Protein AF-A0A942GTB9-F1 (afdb_monomer_lite)

Secondary structure (DSSP, 8-state):
--TTTSSS--HHHHHHHHH---S-TTS-S----HHHHHHTTSSS----HHHHHHHHHHHHHT--

Structure (mmCIF, N/CA/C/O backbone):
data_AF-A0A942GTB9-F1
#
_entry.id   AF-A0A942GTB9-F1
#
loop_
_atom_site.group_PDB
_atom_site.id
_atom_site.type_symbol
_atom_site.label_atom_id
_atom_site.label_alt_id
_atom_site.label_comp_id
_atom_site.label_asym_id
_atom_site.label_entity_id
_atom_site.label_seq_id
_atom_site.pdbx_PDB_ins_code
_atom_site.Cartn_x
_atom_site.Cartn_y
_atom_site.Cartn_z
_atom_site.occupancy
_atom_site.B_iso_or_equiv
_atom_site.auth_seq_id
_atom_site.auth_comp_id
_atom_site.auth_asym_id
_atom_site.auth_atom_id
_atom_site.pdbx_PDB_model_num
ATOM 1 N N . ARG A 1 1 ? -17.512 8.404 -2.701 1.00 76.06 1 ARG A N 1
ATOM 2 C CA . ARG A 1 1 ? -16.526 7.543 -2.005 1.00 76.06 1 ARG A CA 1
ATOM 3 C C . ARG A 1 1 ? -15.308 7.457 -2.915 1.00 76.06 1 ARG A C 1
ATOM 5 O O . ARG A 1 1 ? -15.416 6.817 -3.940 1.00 76.06 1 ARG A O 1
ATOM 12 N N . PHE A 1 2 ? -14.227 8.192 -2.643 1.00 93.00 2 PHE A N 1
ATOM 13 C CA . PHE A 1 2 ? -13.073 8.228 -3.557 1.00 93.00 2 PHE A CA 1
ATOM 14 C C . PHE A 1 2 ? -12.134 7.038 -3.323 1.00 93.00 2 PHE A C 1
ATOM 16 O O . PHE A 1 2 ? -11.930 6.247 -4.233 1.00 93.00 2 PHE A O 1
ATOM 23 N N . VAL A 1 3 ? -11.651 6.859 -2.088 1.00 93.44 3 VAL A N 1
ATOM 24 C CA . VAL A 1 3 ? -10.671 5.814 -1.732 1.00 93.44 3 VAL A CA 1
ATOM 25 C C . VAL A 1 3 ? -11.190 4.407 -2.043 1.00 93.44 3 VAL A C 1
ATOM 27 O O . VAL A 1 3 ? -10.561 3.683 -2.800 1.00 93.44 3 VAL A O 1
ATOM 30 N N . VAL A 1 4 ? -12.383 4.055 -1.552 1.00 95.19 4 VAL A N 1
ATOM 31 C CA . VAL A 1 4 ? -13.016 2.738 -1.786 1.00 95.19 4 VAL A CA 1
ATOM 32 C C . VAL A 1 4 ? -13.238 2.439 -3.276 1.00 95.19 4 VAL A C 1
ATOM 34 O O . VAL A 1 4 ? -13.213 1.288 -3.676 1.00 95.19 4 VAL A O 1
ATOM 37 N N . ASN A 1 5 ? -13.452 3.460 -4.112 1.00 96.88 5 ASN A N 1
ATOM 38 C CA . ASN A 1 5 ? -13.688 3.255 -5.544 1.00 96.88 5 ASN A CA 1
ATOM 39 C C . ASN A 1 5 ? -12.389 3.087 -6.348 1.00 96.88 5 ASN A C 1
ATOM 41 O O . ASN A 1 5 ? -12.451 2.671 -7.499 1.00 96.88 5 ASN A O 1
ATOM 45 N N . ASN A 1 6 ? -11.242 3.460 -5.776 1.00 96.38 6 ASN A N 1
ATOM 46 C CA . ASN A 1 6 ? -9.936 3.458 -6.444 1.00 96.38 6 ASN A CA 1
ATOM 47 C C . ASN A 1 6 ? -8.925 2.547 -5.729 1.00 96.38 6 ASN A C 1
ATOM 49 O O . ASN A 1 6 ? -7.724 2.670 -5.940 1.00 96.38 6 ASN A O 1
ATOM 53 N N . SER A 1 7 ? -9.397 1.673 -4.845 1.00 96.12 7 SER A N 1
ATOM 54 C CA . SER A 1 7 ? -8.580 0.688 -4.140 1.00 96.12 7 SER A CA 1
ATOM 55 C C . SER A 1 7 ? -9.425 -0.551 -3.853 1.00 96.12 7 SER A C 1
ATOM 57 O O . SER A 1 7 ? -10.637 -0.550 -4.071 1.00 96.12 7 SER A O 1
ATOM 59 N N . SER A 1 8 ? -8.791 -1.607 -3.361 1.00 96.88 8 SER A N 1
ATOM 60 C CA . SER A 1 8 ? -9.442 -2.887 -3.062 1.00 96.88 8 SER A CA 1
ATOM 61 C C . SER A 1 8 ? -10.002 -2.960 -1.633 1.00 96.88 8 SER A C 1
ATOM 63 O O . SER A 1 8 ? -10.483 -4.010 -1.208 1.00 96.88 8 SER A O 1
ATOM 65 N N . ILE A 1 9 ? -9.940 -1.867 -0.864 1.00 96.56 9 ILE A N 1
ATOM 66 C CA . ILE A 1 9 ? -10.459 -1.817 0.508 1.00 96.56 9 ILE A CA 1
ATOM 67 C C . ILE A 1 9 ? -11.992 -1.847 0.539 1.00 96.56 9 ILE A C 1
ATOM 69 O O . ILE A 1 9 ? -12.669 -1.156 -0.223 1.00 96.56 9 ILE A O 1
ATOM 73 N N . SER A 1 10 ? -12.565 -2.588 1.491 1.00 95.38 10 SER A N 1
ATOM 74 C CA . SER A 1 10 ? -14.011 -2.560 1.728 1.00 95.38 10 SER A CA 1
ATOM 75 C C . SER A 1 10 ? -14.460 -1.264 2.415 1.00 95.38 10 SER A C 1
ATOM 77 O O . SER A 1 10 ? -13.702 -0.609 3.136 1.00 95.38 10 SER A O 1
ATOM 79 N N . THR A 1 11 ? -15.730 -0.884 2.232 1.00 94.38 11 THR A N 1
ATOM 80 C CA . THR A 1 11 ? -16.281 0.318 2.889 1.00 94.38 11 THR A CA 1
ATOM 81 C C . THR A 1 11 ? -16.233 0.180 4.413 1.00 94.38 11 THR A C 1
ATOM 83 O O . THR A 1 11 ? -15.971 1.155 5.119 1.00 94.38 11 THR A O 1
ATOM 86 N N . GLU A 1 12 ? -16.480 -1.027 4.908 1.00 93.12 12 GLU A N 1
ATOM 87 C CA . GLU A 1 12 ? -16.482 -1.399 6.320 1.00 93.12 12 GLU A CA 1
ATOM 88 C C . GLU A 1 12 ? -15.074 -1.242 6.892 1.00 93.12 12 GLU A C 1
ATOM 90 O O . GLU A 1 12 ? -14.874 -0.478 7.833 1.00 93.12 12 GLU A O 1
ATOM 95 N N . ARG A 1 13 ? -14.072 -1.840 6.236 1.00 91.44 13 ARG A N 1
ATOM 96 C CA . ARG A 1 13 ? -12.680 -1.755 6.680 1.00 91.44 13 ARG A CA 1
ATOM 97 C C . ARG A 1 13 ? -12.153 -0.323 6.648 1.00 91.44 13 ARG A C 1
ATOM 99 O O . ARG A 1 13 ? -11.431 0.082 7.557 1.00 91.44 13 ARG A O 1
ATOM 106 N N . PHE A 1 14 ? -12.509 0.447 5.622 1.00 91.44 14 PHE A N 1
ATOM 107 C CA . PHE A 1 1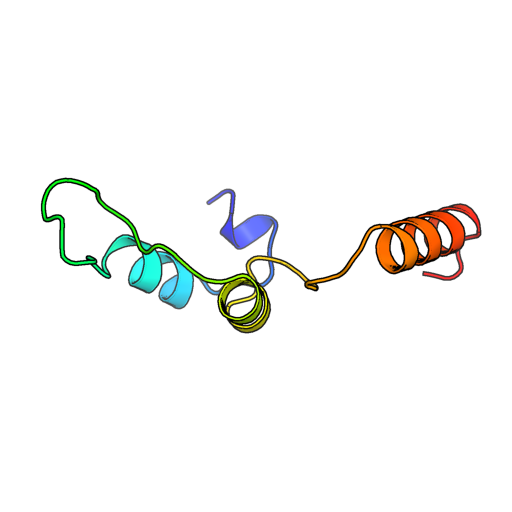4 ? -12.117 1.851 5.526 1.00 91.44 14 PHE A CA 1
ATOM 108 C C . PHE A 1 14 ? -12.716 2.685 6.666 1.00 91.44 14 PHE A C 1
ATOM 110 O O . PHE A 1 14 ? -12.021 3.509 7.256 1.00 91.44 14 PHE A O 1
AT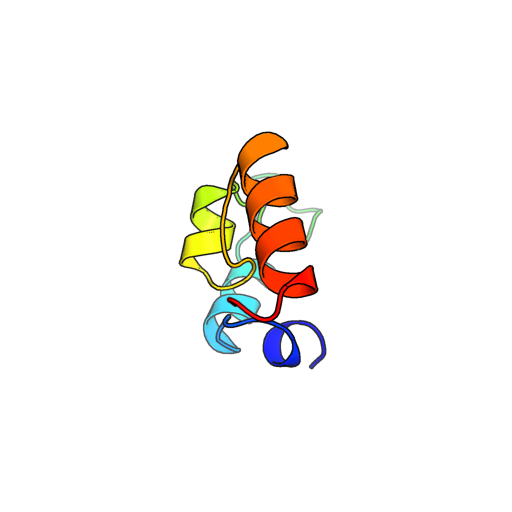OM 117 N N . ARG A 1 15 ? -13.981 2.437 7.029 1.00 89.19 15 ARG A N 1
ATOM 118 C CA . ARG A 1 15 ? -14.610 3.064 8.201 1.00 89.19 15 ARG A CA 1
ATOM 119 C C . ARG A 1 15 ? -13.927 2.661 9.497 1.00 89.19 15 ARG A C 1
ATOM 121 O O . ARG A 1 15 ? -13.607 3.545 10.285 1.00 89.19 15 ARG A O 1
ATOM 128 N N . ASP A 1 16 ? -13.633 1.381 9.686 1.00 88.50 16 ASP A N 1
ATOM 129 C CA . ASP A 1 16 ? -12.945 0.906 10.889 1.00 88.50 16 ASP A CA 1
ATOM 130 C C . ASP A 1 16 ? -11.598 1.612 11.096 1.00 88.50 16 ASP A C 1
ATOM 132 O O . ASP A 1 16 ? -11.264 1.979 12.219 1.00 88.50 16 ASP A O 1
ATOM 136 N N . LEU A 1 17 ? -10.838 1.850 10.020 1.00 87.62 17 LEU A N 1
ATOM 137 C CA . LEU A 1 17 ? -9.568 2.587 10.072 1.00 87.62 17 LEU A CA 1
ATOM 138 C C . LEU A 1 17 ? -9.737 4.080 10.396 1.00 87.62 17 LEU A C 1
ATOM 140 O O . LEU A 1 17 ? -8.842 4.683 10.981 1.00 87.62 17 LEU A O 1
ATOM 144 N N . MET A 1 18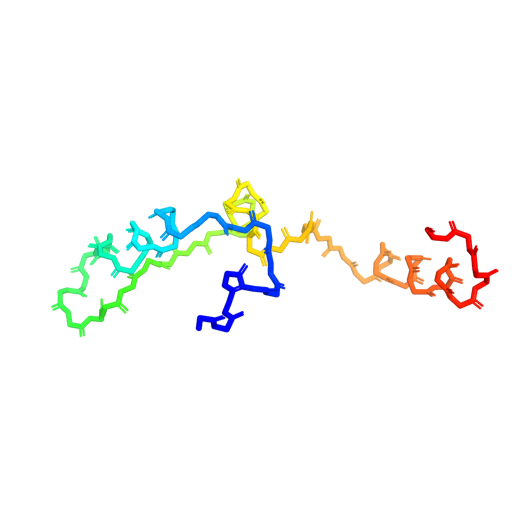 ? -10.868 4.692 10.037 1.00 83.81 18 MET A N 1
ATOM 145 C CA . MET A 1 18 ? -11.158 6.081 10.415 1.00 83.81 18 MET A CA 1
ATOM 146 C C . MET A 1 18 ? -11.522 6.210 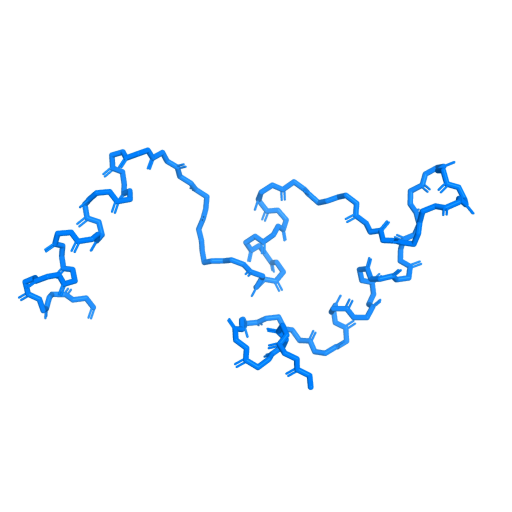11.899 1.00 83.81 18 MET A C 1
ATOM 148 O O . MET A 1 18 ? -11.200 7.221 12.516 1.00 83.81 18 MET A O 1
ATOM 152 N N . PHE A 1 19 ? -12.187 5.200 12.471 1.00 78.00 19 PHE A N 1
ATOM 153 C CA . PHE A 1 19 ? -12.663 5.226 13.860 1.00 78.00 19 PHE A CA 1
ATOM 154 C C . PHE A 1 19 ? -11.703 4.582 14.866 1.00 78.00 19 PHE A C 1
ATOM 156 O O . PHE A 1 19 ? -11.843 4.803 16.068 1.00 78.00 19 PHE A O 1
ATOM 163 N N . LYS A 1 20 ? -10.715 3.807 14.408 1.00 71.19 20 LYS A N 1
ATOM 164 C CA . LYS A 1 20 ? -9.626 3.322 15.258 1.00 71.19 20 LYS A CA 1
ATOM 165 C C . LYS A 1 20 ? -8.695 4.483 15.621 1.00 71.19 20 LYS A C 1
ATOM 167 O O . LYS A 1 20 ? -7.936 4.971 14.789 1.00 71.19 20 LYS A O 1
ATOM 172 N N . THR A 1 21 ? -8.769 4.911 16.877 1.00 59.09 21 THR A N 1
ATOM 173 C CA . THR A 1 21 ? -7.892 5.914 17.492 1.00 59.09 21 THR A CA 1
ATOM 174 C C . THR A 1 21 ? -6.626 5.259 18.047 1.00 59.09 21 THR A C 1
ATOM 176 O O . THR A 1 21 ? -6.722 4.337 18.860 1.00 59.09 21 THR A O 1
ATOM 179 N N . GLY A 1 22 ? -5.450 5.749 17.648 1.00 59.03 22 GLY A N 1
ATOM 180 C CA . GLY A 1 22 ? -4.211 5.600 18.425 1.00 59.03 22 GLY A CA 1
ATOM 181 C C . GLY A 1 22 ? -4.148 6.648 19.547 1.00 59.03 22 GLY A C 1
ATOM 182 O O . GLY A 1 22 ? -4.933 7.589 19.526 1.00 59.03 22 GLY A O 1
ATOM 183 N N . GLU A 1 23 ? -3.239 6.493 20.516 1.00 51.47 23 GLU A N 1
ATOM 184 C CA . GLU A 1 23 ? -3.160 7.183 21.832 1.00 51.47 23 GLU A CA 1
ATOM 185 C C . GLU A 1 23 ? -3.272 8.728 21.870 1.00 51.47 23 GLU A C 1
ATOM 187 O O . GLU A 1 23 ? -3.350 9.319 22.946 1.00 51.47 23 GLU A O 1
ATOM 192 N N . LEU A 1 24 ? -3.334 9.414 20.732 1.00 51.97 24 LEU A N 1
ATOM 193 C CA . LEU A 1 24 ? -3.522 10.857 20.641 1.00 51.97 24 LEU A CA 1
ATOM 194 C C . LEU A 1 24 ? -4.959 11.162 20.212 1.00 51.97 24 LEU A C 1
ATOM 196 O O . LEU A 1 24 ? -5.259 11.329 19.036 1.00 51.97 24 LEU A O 1
ATOM 200 N N . ALA A 1 25 ? -5.844 11.286 21.204 1.00 52.06 25 ALA A N 1
ATOM 201 C CA . ALA A 1 25 ? -7.285 11.562 21.095 1.00 52.06 25 ALA A CA 1
ATOM 202 C C . ALA A 1 25 ? -7.679 12.874 20.362 1.00 52.06 25 ALA A C 1
ATOM 204 O O . ALA A 1 25 ? -8.822 13.319 20.457 1.00 52.06 25 ALA A O 1
ATOM 205 N N . ARG A 1 26 ? -6.742 13.521 19.657 1.00 57.28 26 ARG A N 1
ATOM 206 C CA . ARG A 1 26 ? -6.941 14.736 18.856 1.00 57.28 26 ARG A CA 1
ATOM 207 C C . ARG A 1 26 ? -6.852 14.501 17.347 1.00 57.28 26 ARG A C 1
ATOM 209 O O . ARG A 1 26 ? -7.371 15.334 16.611 1.00 57.28 26 ARG A O 1
ATOM 216 N N . ASP A 1 27 ? -6.299 13.370 16.909 1.00 63.25 27 ASP A N 1
ATOM 217 C CA . ASP A 1 27 ? -6.182 13.028 15.492 1.00 63.25 27 ASP A CA 1
ATOM 218 C C . ASP A 1 27 ? -7.137 11.877 15.154 1.00 63.25 27 ASP A C 1
ATOM 220 O O . ASP A 1 27 ? -7.021 10.762 15.662 1.00 63.25 27 ASP A O 1
ATOM 224 N N . ILE A 1 28 ? -8.129 12.152 14.305 1.00 64.44 28 ILE A N 1
ATOM 225 C CA . ILE A 1 28 ? -8.998 11.110 13.749 1.00 64.44 28 ILE A CA 1
ATOM 226 C C . ILE A 1 28 ? -8.183 10.339 12.708 1.00 64.44 28 ILE A C 1
ATOM 228 O O . ILE A 1 28 ? -7.753 10.915 11.708 1.00 64.44 28 ILE A O 1
ATOM 232 N N . GLY A 1 29 ? -8.013 9.035 12.920 1.00 68.19 29 GLY A N 1
ATOM 233 C CA . GLY A 1 29 ? -7.383 8.128 11.964 1.00 68.19 29 GLY A CA 1
ATOM 234 C C . GLY A 1 29 ? -6.417 7.133 12.605 1.00 68.19 29 GLY A C 1
ATOM 235 O O . GLY A 1 29 ? -5.934 7.313 13.721 1.00 68.19 29 GLY A O 1
ATOM 236 N N . THR A 1 30 ? -6.128 6.061 11.869 1.00 80.75 30 THR A N 1
ATOM 237 C CA . THR A 1 30 ? -5.141 5.044 12.248 1.00 80.75 30 THR A CA 1
ATOM 238 C C . THR A 1 30 ? -3.842 5.250 11.476 1.00 80.75 30 THR A C 1
ATOM 240 O O . THR A 1 30 ? -3.855 5.303 10.246 1.00 80.75 30 THR A O 1
ATOM 243 N N . VAL A 1 31 ? -2.709 5.283 12.180 1.00 85.56 31 VAL A N 1
ATOM 244 C CA . VAL A 1 31 ? -1.397 5.094 11.546 1.00 85.56 31 VAL A CA 1
ATOM 245 C C . VAL A 1 31 ? -1.247 3.613 11.218 1.00 85.56 31 VAL A C 1
ATOM 247 O O . VAL A 1 31 ? -1.289 2.776 12.115 1.00 85.56 31 VAL A O 1
ATOM 250 N N . ILE A 1 32 ? -1.085 3.297 9.936 1.00 87.56 32 ILE A N 1
ATOM 251 C CA . ILE A 1 32 ? -0.904 1.927 9.450 1.00 87.56 32 ILE A CA 1
ATOM 252 C C . ILE A 1 32 ? 0.506 1.736 8.898 1.00 87.56 32 ILE A C 1
ATOM 254 O O . ILE A 1 32 ? 1.060 2.622 8.243 1.00 87.56 32 ILE A O 1
ATOM 258 N N . VAL A 1 33 ? 1.083 0.559 9.131 1.00 90.44 33 VAL A N 1
ATOM 259 C CA . VAL A 1 33 ? 2.372 0.170 8.541 1.00 90.44 33 VAL A CA 1
ATOM 260 C C . VAL A 1 33 ? 2.138 -0.393 7.136 1.00 90.44 33 VAL A C 1
ATOM 262 O O . VAL A 1 33 ? 1.087 -0.965 6.857 1.00 90.44 33 VAL A O 1
ATOM 265 N N . GLY A 1 34 ? 3.116 -0.281 6.231 1.00 93.06 34 GLY A N 1
ATOM 266 C CA . GLY A 1 34 ? 2.952 -0.663 4.821 1.00 93.06 34 GLY A CA 1
ATOM 267 C C . GLY A 1 34 ? 2.365 -2.067 4.589 1.00 93.06 34 GLY A C 1
ATOM 268 O O . GLY A 1 34 ? 1.494 -2.233 3.742 1.00 93.06 34 GLY A O 1
ATOM 269 N N . LYS A 1 35 ? 2.745 -3.070 5.394 1.00 94.44 35 LYS A N 1
ATOM 270 C CA . LYS A 1 35 ? 2.153 -4.420 5.313 1.00 94.44 35 LYS A CA 1
ATOM 271 C C . LYS A 1 35 ? 0.652 -4.430 5.638 1.00 94.44 35 LYS A C 1
ATOM 273 O O . LYS A 1 35 ? -0.109 -5.169 5.024 1.00 94.44 35 LYS A O 1
ATOM 278 N N . GLU A 1 36 ? 0.211 -3.608 6.585 1.00 92.56 36 GLU A N 1
ATOM 279 C CA . GLU A 1 36 ? -1.206 -3.463 6.932 1.00 92.56 36 GLU A CA 1
ATOM 280 C C . GLU A 1 36 ? -1.986 -2.713 5.848 1.00 92.56 36 GLU A C 1
ATOM 282 O O . GLU A 1 36 ? -3.151 -3.030 5.599 1.00 92.56 36 GLU A O 1
ATOM 287 N N . ALA A 1 37 ? -1.348 -1.754 5.171 1.00 94.38 37 ALA A N 1
ATOM 288 C CA . ALA A 1 37 ? -1.929 -1.072 4.016 1.00 94.38 37 ALA A CA 1
ATOM 289 C C . ALA A 1 37 ? -2.185 -2.051 2.856 1.00 94.38 37 ALA A C 1
ATOM 291 O O . ALA A 1 37 ? -3.276 -2.036 2.287 1.00 94.38 37 ALA A O 1
ATOM 292 N N . VAL A 1 38 ? -1.241 -2.962 2.585 1.00 95.94 38 VAL A N 1
ATOM 293 C CA . VAL A 1 38 ? -1.429 -4.049 1.604 1.00 95.94 38 VAL A CA 1
ATOM 294 C C . VAL A 1 38 ? -2.565 -4.977 2.032 1.00 95.94 38 VAL A C 1
ATOM 296 O O . VAL A 1 38 ? -3.526 -5.175 1.297 1.00 95.94 38 VAL A O 1
ATOM 299 N N . ASN A 1 39 ? -2.519 -5.487 3.266 1.00 95.25 39 ASN A N 1
ATOM 300 C CA . ASN A 1 39 ? -3.525 -6.432 3.765 1.00 95.25 39 ASN A CA 1
ATOM 301 C C . ASN A 1 39 ? -4.947 -5.850 3.818 1.00 95.25 39 ASN A C 1
ATOM 303 O O . ASN A 1 39 ? -5.921 -6.595 3.766 1.00 95.25 39 ASN A O 1
ATOM 307 N N . SER A 1 40 ? -5.077 -4.532 3.980 1.00 94.38 40 SER A N 1
ATOM 308 C CA . SER A 1 40 ? -6.373 -3.848 3.979 1.00 94.38 40 SER A CA 1
ATOM 309 C C . SER A 1 40 ? -6.876 -3.496 2.580 1.00 94.38 40 SER A C 1
ATOM 311 O O . SER A 1 40 ? -8.007 -3.031 2.466 1.00 94.38 40 SER A O 1
ATOM 313 N N . GLY A 1 41 ? -6.078 -3.721 1.533 1.00 95.88 41 GLY A N 1
ATOM 314 C CA . GLY A 1 41 ? -6.436 -3.404 0.152 1.00 95.88 41 GLY A CA 1
ATOM 315 C C . GLY A 1 41 ? -6.323 -1.919 -0.193 1.00 95.88 41 GLY A C 1
ATOM 316 O O . GLY A 1 41 ? -6.887 -1.495 -1.197 1.00 95.88 41 GLY A O 1
ATOM 317 N N . LEU A 1 42 ? -5.629 -1.118 0.626 1.00 94.69 42 LEU A N 1
ATOM 318 C CA . LEU A 1 42 ? -5.374 0.298 0.329 1.00 94.69 42 LEU A CA 1
ATOM 319 C C . LEU A 1 42 ? -4.315 0.485 -0.759 1.00 94.69 42 LEU A C 1
ATOM 321 O O . LEU A 1 42 ? -4.392 1.447 -1.517 1.00 94.69 42 LEU A O 1
ATOM 325 N N . ILE A 1 43 ? -3.335 -0.416 -0.810 1.00 95.50 43 ILE A N 1
ATOM 326 C CA . ILE A 1 43 ? -2.272 -0.468 -1.819 1.00 95.50 43 ILE A CA 1
ATOM 327 C C . ILE A 1 43 ? -2.046 -1.923 -2.236 1.00 95.50 43 ILE A C 1
ATOM 329 O O . ILE A 1 43 ? -2.363 -2.833 -1.471 1.00 95.50 43 ILE A O 1
ATOM 333 N N . ASP A 1 44 ? -1.465 -2.144 -3.412 1.00 94.31 44 ASP A N 1
ATOM 334 C CA . ASP A 1 44 ? -1.274 -3.497 -3.949 1.00 94.31 44 ASP A CA 1
ATOM 335 C C . ASP A 1 44 ? -0.032 -4.204 -3.383 1.00 94.31 44 ASP A C 1
ATOM 337 O O . ASP A 1 44 ? -0.051 -5.411 -3.154 1.00 94.31 44 ASP A O 1
ATOM 341 N N . GLU A 1 45 ? 1.055 -3.467 -3.126 1.00 94.81 45 GLU A N 1
ATOM 342 C CA . GLU A 1 45 ? 2.324 -4.048 -2.674 1.00 94.81 45 GLU A CA 1
ATOM 343 C C . GLU A 1 45 ? 3.194 -3.028 -1.915 1.00 94.81 45 GLU A C 1
ATOM 345 O O . GLU A 1 45 ? 3.141 -1.822 -2.163 1.00 94.81 45 GLU A O 1
ATOM 350 N N . VAL A 1 46 ? 4.040 -3.526 -1.007 1.00 94.88 46 VAL A N 1
ATOM 351 C CA . VAL A 1 46 ? 5.199 -2.793 -0.476 1.00 94.88 46 VAL A CA 1
ATOM 352 C C . VAL A 1 46 ? 6.478 -3.285 -1.140 1.00 94.88 46 VAL A C 1
ATOM 354 O O . VAL A 1 46 ? 6.729 -4.484 -1.199 1.00 94.88 46 VAL A O 1
ATOM 357 N N . GLY A 1 47 ? 7.337 -2.370 -1.576 1.00 92.25 47 GLY A N 1
ATOM 358 C CA . GLY A 1 47 ? 8.568 -2.745 -2.259 1.00 92.25 47 GLY A CA 1
ATOM 359 C C . GLY A 1 47 ? 9.573 -1.609 -2.351 1.00 92.25 47 GLY A C 1
ATOM 360 O O . GLY A 1 47 ? 9.374 -0.517 -1.820 1.00 92.25 47 GLY A O 1
ATOM 361 N N . GLY A 1 48 ? 10.682 -1.894 -3.027 1.00 94.06 48 GLY A N 1
ATOM 362 C CA . GLY A 1 48 ? 11.724 -0.918 -3.318 1.00 94.06 48 GLY A CA 1
ATOM 363 C C . GLY A 1 48 ? 11.632 -0.357 -4.735 1.00 94.06 48 GLY A C 1
ATOM 364 O O . GLY A 1 48 ? 10.795 -0.748 -5.550 1.00 94.06 48 GLY A O 1
ATOM 365 N N . LEU A 1 49 ? 12.584 0.515 -5.059 1.00 96.12 49 LEU A N 1
ATOM 366 C CA . LEU A 1 49 ? 12.679 1.142 -6.376 1.00 96.12 49 LEU A CA 1
ATOM 367 C C . LEU A 1 49 ? 12.857 0.121 -7.514 1.00 96.12 49 LEU A C 1
ATOM 369 O O . LEU A 1 49 ? 12.261 0.270 -8.577 1.00 96.12 49 LEU A O 1
ATOM 373 N N . ALA A 1 50 ? 13.653 -0.929 -7.294 1.00 96.12 50 ALA A N 1
ATOM 374 C CA . ALA A 1 50 ? 13.903 -1.952 -8.310 1.00 96.12 50 ALA A CA 1
ATOM 375 C C . ALA A 1 50 ? 12.621 -2.718 -8.720 1.00 96.12 50 ALA A C 1
ATOM 377 O O . ALA A 1 50 ? 12.327 -2.741 -9.919 1.00 96.12 50 ALA A O 1
ATOM 378 N N . PRO A 1 51 ? 11.812 -3.269 -7.786 1.00 94.94 51 PRO A N 1
ATOM 379 C CA . PRO A 1 51 ? 10.490 -3.820 -8.102 1.00 94.94 51 PRO A CA 1
ATOM 380 C C . PRO A 1 51 ? 9.570 -2.838 -8.841 1.00 94.94 51 PRO A C 1
ATOM 382 O O . PRO A 1 51 ? 8.976 -3.203 -9.856 1.00 94.94 51 PRO A O 1
ATOM 385 N N . ALA A 1 52 ? 9.520 -1.575 -8.401 1.00 95.00 52 ALA A N 1
ATOM 386 C CA . ALA A 1 52 ? 8.675 -0.553 -9.022 1.00 95.00 52 ALA A CA 1
ATOM 387 C C . ALA A 1 52 ? 9.061 -0.280 -10.488 1.00 95.00 52 ALA A C 1
ATOM 389 O O . ALA A 1 52 ? 8.201 -0.267 -11.371 1.00 95.00 52 ALA A O 1
ATOM 390 N N . LEU A 1 53 ? 10.361 -0.130 -10.778 1.00 96.62 53 LEU A N 1
ATOM 391 C CA . LEU A 1 53 ? 10.848 0.026 -12.154 1.00 96.62 53 LEU A CA 1
ATOM 392 C C . LEU A 1 53 ? 10.593 -1.220 -13.003 1.00 96.62 53 LEU A C 1
ATOM 394 O O . LEU A 1 53 ? 10.298 -1.090 -14.191 1.00 96.62 53 LEU A O 1
ATOM 398 N N . SER A 1 54 ? 10.707 -2.414 -12.419 1.00 95.31 54 SER A N 1
ATOM 399 C CA . SER A 1 54 ? 10.406 -3.662 -13.123 1.00 95.31 54 SER A CA 1
ATOM 400 C C . SER A 1 54 ? 8.942 -3.703 -13.572 1.00 95.31 54 SER A C 1
ATOM 402 O O . SER A 1 54 ? 8.676 -3.908 -14.762 1.00 95.31 54 SER A O 1
ATOM 404 N N . LYS A 1 55 ? 7.995 -3.409 -12.664 1.00 94.81 55 LYS A N 1
ATOM 405 C CA . LYS A 1 55 ? 6.561 -3.382 -12.992 1.00 94.81 55 LYS A CA 1
ATOM 406 C C . LYS A 1 55 ? 6.238 -2.303 -14.022 1.00 94.81 55 LYS A C 1
ATOM 408 O O . LYS A 1 55 ? 5.560 -2.603 -15.000 1.00 94.81 55 LYS A O 1
ATOM 413 N N . LEU A 1 56 ? 6.788 -1.096 -13.875 1.00 95.00 56 LEU A N 1
ATOM 414 C CA . LEU A 1 56 ? 6.607 -0.019 -14.855 1.00 95.00 56 LEU A CA 1
ATOM 415 C C . LEU A 1 56 ? 7.064 -0.450 -16.255 1.00 95.00 56 LEU A C 1
ATOM 417 O O . LEU A 1 56 ? 6.334 -0.290 -17.229 1.00 95.00 56 LEU A O 1
ATOM 421 N N . ARG A 1 57 ? 8.258 -1.046 -16.360 1.00 96.62 57 ARG A N 1
ATOM 422 C CA . ARG A 1 57 ? 8.789 -1.538 -17.639 1.00 96.62 57 ARG A CA 1
ATOM 423 C C . ARG A 1 57 ? 7.920 -2.652 -18.235 1.00 96.62 57 ARG A C 1
ATOM 425 O O . ARG A 1 57 ? 7.735 -2.662 -19.446 1.00 96.62 57 ARG A O 1
ATOM 432 N N . SER A 1 58 ? 7.394 -3.559 -17.410 1.00 96.62 58 SER A N 1
ATOM 433 C CA . SER A 1 58 ? 6.437 -4.598 -17.832 1.00 96.62 58 SER A CA 1
ATOM 434 C C . SER A 1 58 ? 5.134 -3.987 -18.370 1.00 96.62 58 SER A C 1
ATOM 436 O O . SER A 1 58 ? 4.686 -4.366 -19.451 1.00 96.62 58 SER A O 1
ATOM 438 N N . MET A 1 59 ? 4.586 -2.966 -17.702 1.00 96.25 59 MET A N 1
ATOM 439 C CA . MET A 1 59 ? 3.391 -2.244 -18.161 1.00 96.25 59 MET A CA 1
ATOM 440 C C . MET A 1 59 ? 3.623 -1.516 -19.487 1.00 96.25 59 MET A C 1
ATOM 442 O O . MET A 1 59 ? 2.785 -1.594 -20.380 1.00 96.25 59 MET A O 1
ATOM 446 N N . CYS A 1 60 ? 4.777 -0.863 -19.660 1.00 95.81 60 CYS A N 1
ATOM 447 C CA . CYS A 1 60 ? 5.128 -0.218 -20.929 1.00 95.81 60 CYS A CA 1
ATOM 448 C C . CYS A 1 60 ? 5.263 -1.211 -22.094 1.00 95.81 60 CYS A C 1
ATOM 450 O O . CYS A 1 60 ? 5.067 -0.819 -23.241 1.00 95.81 60 CYS A O 1
ATOM 452 N N . ARG A 1 61 ? 5.600 -2.478 -21.819 1.00 95.75 61 ARG A N 1
ATOM 453 C CA . ARG A 1 61 ? 5.670 -3.547 -22.829 1.00 95.75 61 ARG A CA 1
ATOM 454 C C . ARG A 1 61 ? 4.345 -4.292 -23.038 1.00 95.75 61 ARG A C 1
ATOM 456 O O . ARG A 1 61 ? 4.273 -5.116 -23.940 1.00 95.75 61 ARG A O 1
ATOM 463 N N . GLY A 1 62 ? 3.308 -4.002 -22.246 1.00 89.06 62 GLY A N 1
ATOM 464 C CA . GLY A 1 62 ? 2.011 -4.685 -22.324 1.00 89.06 62 GLY A CA 1
ATOM 465 C C . GLY A 1 62 ? 2.005 -6.099 -21.729 1.00 89.06 62 GLY A C 1
ATOM 466 O O . GLY A 1 62 ? 1.159 -6.907 -22.087 1.00 89.06 62 GLY A O 1
ATOM 467 N N . GLU A 1 63 ? 2.943 -6.407 -20.833 1.00 80.88 63 GLU A N 1
ATOM 468 C CA . GLU A 1 63 ? 3.106 -7.731 -20.203 1.00 80.88 63 GLU A CA 1
ATOM 469 C C . GLU A 1 63 ? 2.389 -7.835 -18.840 1.00 80.88 63 GLU A C 1
ATOM 471 O O . GLU A 1 63 ? 2.714 -8.711 -18.038 1.00 80.88 63 GLU A O 1
ATOM 476 N N . ALA A 1 64 ? 1.513 -6.877 -18.524 1.00 60.19 64 ALA A N 1
ATOM 47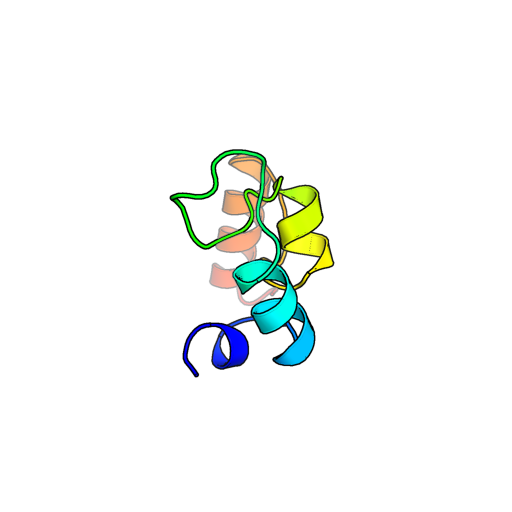7 C CA . ALA A 1 64 ? 1.043 -6.601 -17.168 1.00 60.19 64 ALA A CA 1
ATOM 478 C C . ALA A 1 64 ? -0.281 -7.262 -16.795 1.00 60.19 64 ALA A C 1
ATOM 480 O O . ALA A 1 64 ? -1.161 -7.389 -17.673 1.00 60.19 64 ALA A O 1
#

Sequence (64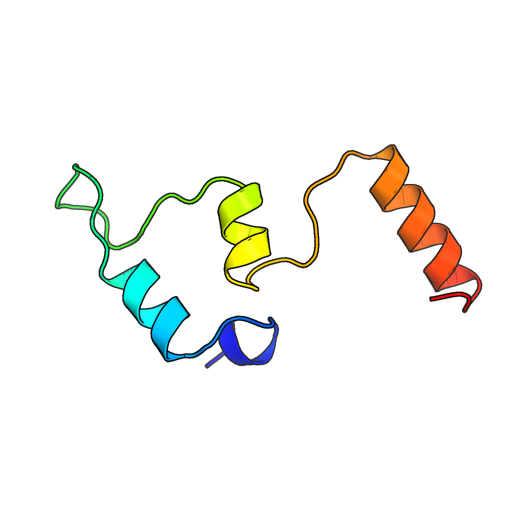 aa):
RFVVNNSSISTERFRDLMFKTGELARDIGTVIVGKEAVNSGLIDEVGGLAPALSKLRSMCRGEA

Foldseek 3Di:
DPQVVVWVADPVLVVVQQCDDDPPPPDRGDDDDQVVCCVRGSDVDDDDPVVVVVVVVCVVVVND

Radius of gyration: 15.2 Å; chains: 1; bounding box: 30×22×45 Å

pLDDT: mean 86.99, std 13.41, range [51.47, 96.88]